Protein AF-A0A2G5VBP1-F1 (afdb_monomer)

pLDDT: mean 76.77, std 14.93, range [42.88, 97.62]

Radius of gyration: 42.17 Å; Cα contacts (8 Å, |Δi|>4): 9; chains: 1; bounding box: 56×49×124 Å

Foldseek 3Di:
DDDDDPDDDDDPPPDPPVVVVVVVVVVVVVVVVVVVVVVVVVVVVVVVVPPPPVPVPPPPPDDDDDDDDDPPVVPPDPVCVDDDDPWDQDPNDTD

Organism: NCBI:txid1611254

Secondary structure (DSSP, 8-state):
---------------HHHHHHHHHHHHHHHHHHHHHHHHHHHHHHHHHHHS----S----------------GGG--SS----PPPP-EETTEE-

Mean predicted aligned error: 19.01 Å

Solvent-accessible surface area (backbone atoms only — not comparable to full-atom values): 6541 Å² total; per-residue (Å²): 136,79,88,81,81,88,76,74,82,75,76,80,83,78,54,76,65,61,60,52,55,55,50,50,54,52,51,53,57,48,52,55,53,50,52,55,50,52,54,52,52,50,53,50,53,56,55,57,70,66,51,77,78,80,60,89,67,72,72,82,76,90,78,82,83,87,86,83,82,86,73,69,67,86,70,63,44,91,86,52,80,75,85,80,77,79,79,41,80,58,94,94,38,81,83

Sequence (95 aa):
MDKNNDELGKDPKIDSKSKKSEILEKMNSQEQKIDEMAEKLQSIKESIAKIPKFDEKRKSEKRFVLKHVFENVNDLDEENRYMHSEEEEHFNMKW

Structure (mmCIF, N/CA/C/O backbone):
data_AF-A0A2G5VBP1-F1
#
_entry.id   AF-A0A2G5VBP1-F1
#
loop_
_atom_site.group_PDB
_atom_site.id
_atom_site.type_symbol
_atom_site.label_atom_id
_atom_site.label_alt_id
_atom_site.label_comp_id
_atom_site.label_asym_id
_atom_site.label_entity_id
_atom_site.label_seq_id
_atom_site.pdbx_PDB_ins_code
_atom_site.Ca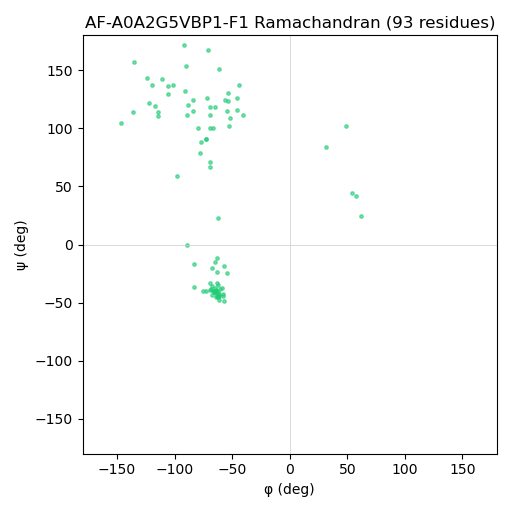rtn_x
_atom_site.Cartn_y
_atom_site.Cartn_z
_atom_site.occupancy
_atom_site.B_iso_or_equiv
_atom_site.auth_seq_id
_atom_site.auth_comp_id
_atom_site.auth_asym_id
_atom_site.auth_atom_id
_atom_site.pdbx_PDB_model_num
ATOM 1 N N . MET A 1 1 ? -6.356 -38.082 90.444 1.00 42.88 1 MET A N 1
ATOM 2 C CA . MET A 1 1 ? -6.833 -38.612 89.159 1.00 42.88 1 MET A CA 1
ATOM 3 C C . MET A 1 1 ? -7.778 -37.591 88.564 1.00 42.88 1 MET A C 1
ATOM 5 O O . MET A 1 1 ? -8.821 -37.317 89.137 1.00 42.88 1 MET A O 1
ATOM 9 N N . ASP A 1 2 ? -7.246 -36.925 87.548 1.00 46.09 2 ASP A N 1
ATOM 10 C CA . ASP A 1 2 ? -7.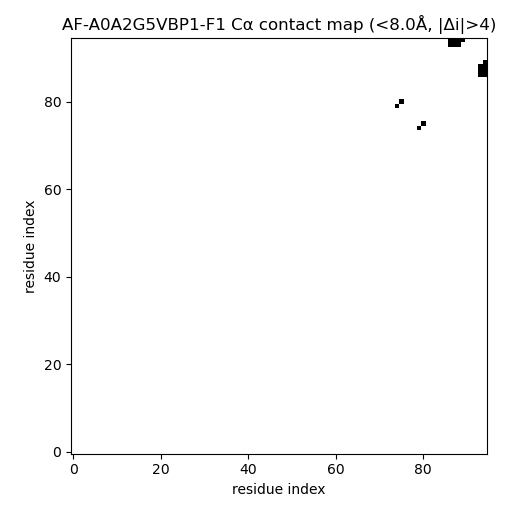855 -36.405 86.324 1.00 46.09 2 ASP A CA 1
ATOM 11 C C . ASP A 1 2 ? -9.145 -35.582 86.375 1.00 46.09 2 ASP A C 1
ATOM 13 O O . ASP A 1 2 ? -10.272 -36.064 86.430 1.00 46.09 2 ASP A O 1
ATOM 17 N N . LYS A 1 3 ? -8.878 -34.279 86.238 1.00 61.19 3 LYS A N 1
ATOM 18 C CA . LYS A 1 3 ? -9.664 -33.273 85.526 1.00 61.19 3 LYS A CA 1
ATOM 19 C C . LYS A 1 3 ? -10.123 -33.827 84.175 1.00 61.19 3 LYS A C 1
ATOM 21 O O . LYS A 1 3 ? -9.281 -34.347 83.459 1.00 61.19 3 LYS A O 1
ATOM 26 N N . ASN A 1 4 ? -11.371 -33.580 83.790 1.00 51.41 4 ASN A N 1
ATOM 27 C CA . ASN A 1 4 ? -11.749 -33.393 82.388 1.00 51.41 4 ASN A CA 1
ATOM 28 C C . ASN A 1 4 ? -12.899 -32.381 82.333 1.00 51.41 4 ASN A C 1
ATOM 30 O O . ASN A 1 4 ? -14.023 -32.670 82.732 1.00 51.41 4 ASN A O 1
ATOM 34 N N . ASN A 1 5 ? -12.551 -31.165 81.912 1.00 54.06 5 ASN A N 1
ATOM 35 C CA . ASN A 1 5 ? -13.485 -30.121 81.520 1.00 54.06 5 ASN A CA 1
ATOM 36 C C . ASN A 1 5 ? -13.764 -30.324 80.030 1.00 54.06 5 ASN A C 1
ATOM 38 O O . ASN A 1 5 ? -12.833 -30.238 79.229 1.00 54.06 5 ASN A O 1
ATOM 42 N N . ASP A 1 6 ? -15.020 -30.559 79.666 1.00 51.12 6 ASP A N 1
ATOM 43 C CA . ASP A 1 6 ? -15.467 -30.498 78.278 1.00 51.12 6 ASP A CA 1
ATOM 44 C C . ASP A 1 6 ? -15.503 -29.024 77.843 1.00 51.12 6 ASP A C 1
ATOM 46 O O . ASP A 1 6 ? -16.484 -28.303 78.045 1.00 51.12 6 ASP A O 1
ATOM 50 N N . GLU A 1 7 ? -14.391 -28.539 77.286 1.00 51.53 7 GLU A N 1
ATOM 51 C CA . GLU A 1 7 ? -14.363 -27.270 76.563 1.00 51.53 7 GLU A CA 1
ATOM 52 C C . GLU A 1 7 ? -15.144 -27.434 75.257 1.00 51.53 7 GLU A C 1
ATOM 54 O O . GLU A 1 7 ? -14.664 -27.974 74.261 1.00 51.53 7 GLU A O 1
ATOM 59 N N . LEU A 1 8 ? -16.387 -26.948 75.294 1.00 45.78 8 LEU A N 1
ATOM 60 C CA . LEU A 1 8 ? -17.213 -26.678 74.126 1.00 45.78 8 LEU A CA 1
ATOM 61 C C . LEU A 1 8 ? -16.378 -25.928 73.076 1.00 45.78 8 LEU A C 1
ATOM 63 O O . LEU A 1 8 ? -15.966 -24.783 73.296 1.00 45.78 8 LEU A O 1
ATOM 67 N N . GLY A 1 9 ? -16.174 -26.574 71.928 1.00 45.44 9 GLY A N 1
ATOM 68 C CA . GLY A 1 9 ? -15.562 -25.984 70.747 1.00 45.44 9 GLY A CA 1
ATOM 69 C C . GLY A 1 9 ? -16.254 -24.675 70.383 1.00 45.44 9 GLY A C 1
ATOM 70 O O . GLY A 1 9 ? -17.397 -24.650 69.928 1.00 45.44 9 GLY A O 1
ATOM 71 N N . LYS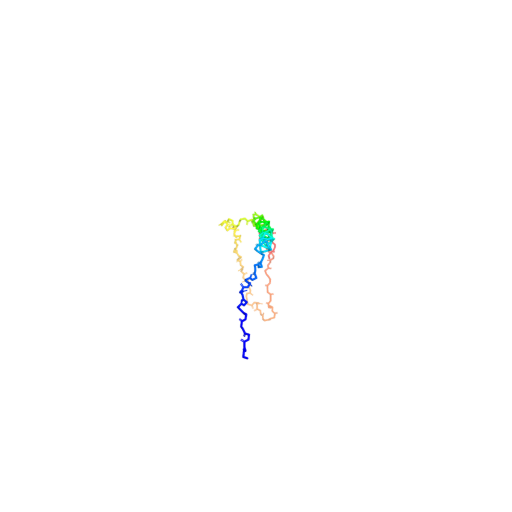 A 1 10 ? -15.556 -23.562 70.604 1.00 52.53 10 LYS A N 1
ATOM 72 C CA . LYS A 1 10 ? -15.926 -22.278 70.021 1.00 52.53 10 LYS A CA 1
ATOM 73 C C . LYS A 1 10 ? -15.428 -22.282 68.587 1.00 52.53 10 LYS A C 1
ATOM 75 O O . LYS A 1 10 ? -14.251 -22.025 68.347 1.00 52.53 10 LYS A O 1
ATOM 80 N N . ASP A 1 11 ? -16.327 -22.546 67.645 1.00 59.25 11 ASP A N 1
ATOM 81 C CA . ASP A 1 11 ? -16.081 -22.224 66.244 1.00 59.25 11 ASP A CA 1
ATOM 82 C C . ASP A 1 11 ? -15.709 -20.736 66.145 1.00 59.25 11 ASP A C 1
ATOM 84 O O . ASP A 1 11 ? -16.489 -19.876 66.587 1.00 59.25 11 ASP A O 1
ATOM 88 N N . PRO A 1 12 ? -14.543 -20.377 65.579 1.00 58.78 12 PRO A N 1
ATOM 89 C CA . PRO A 1 12 ? -14.225 -18.991 65.314 1.00 58.78 12 PRO A CA 1
ATOM 90 C C . PRO A 1 12 ? -15.187 -18.509 64.230 1.00 58.78 12 PRO A C 1
ATOM 92 O O . PRO A 1 12 ? -15.012 -18.770 63.040 1.00 58.78 12 PRO A O 1
ATOM 95 N N . LYS A 1 13 ? -16.233 -17.798 64.649 1.00 55.53 13 LYS A N 1
ATOM 96 C CA . LYS A 1 13 ? -17.152 -17.055 63.784 1.00 55.53 13 LYS A CA 1
ATOM 97 C C . LYS A 1 13 ? -16.387 -15.857 63.203 1.00 55.53 13 LYS A C 1
ATOM 99 O O . LYS A 1 13 ? -16.621 -14.710 63.567 1.00 55.53 13 LYS A O 1
ATOM 104 N N . ILE A 1 14 ? -15.397 -16.137 62.356 1.00 57.56 14 ILE A N 1
ATOM 105 C CA . ILE A 1 14 ? -14.580 -15.135 61.674 1.00 57.56 14 ILE A CA 1
ATOM 106 C C . ILE A 1 14 ? -15.427 -14.570 60.531 1.00 57.56 14 ILE A C 1
ATOM 108 O O . ILE A 1 14 ? -15.496 -15.096 59.423 1.00 57.56 14 ILE A O 1
ATOM 112 N N . ASP A 1 15 ? -16.171 -13.541 60.919 1.00 63.28 15 ASP A N 1
ATOM 113 C CA . ASP A 1 15 ? -16.638 -12.376 60.177 1.00 63.28 15 ASP A CA 1
ATOM 114 C C . ASP A 1 15 ? -16.920 -12.530 58.668 1.00 63.28 15 ASP A C 1
ATOM 116 O O . ASP A 1 15 ? -16.145 -12.144 57.790 1.00 63.28 15 ASP A O 1
ATOM 120 N N . SER A 1 16 ? -18.126 -13.013 58.371 1.00 63.22 16 SER A N 1
ATOM 121 C CA . SER A 1 16 ? -18.724 -13.042 57.027 1.00 63.22 16 SER A CA 1
ATOM 122 C C . SER A 1 16 ? -18.818 -11.647 56.366 1.00 63.22 16 SER A C 1
ATOM 124 O O . SER A 1 16 ? -18.943 -11.541 55.145 1.00 63.22 16 SER A O 1
ATOM 126 N N . LYS A 1 17 ? -18.731 -10.554 57.144 1.00 70.38 17 LYS A N 1
ATOM 127 C CA . LYS A 1 17 ? -18.835 -9.173 56.648 1.00 70.38 17 LYS A CA 1
ATOM 128 C C . LYS A 1 17 ? -17.565 -8.718 55.924 1.00 70.38 17 LYS A C 1
ATOM 130 O O . LYS A 1 17 ? -17.673 -8.096 54.870 1.00 70.38 17 LYS A O 1
ATOM 135 N N . SER A 1 18 ? -16.392 -9.088 56.443 1.00 69.75 18 SER A N 1
ATOM 136 C CA . SER A 1 18 ? -15.077 -8.731 55.886 1.00 69.75 18 SER A CA 1
ATOM 137 C C . SER A 1 18 ? -14.838 -9.326 54.486 1.00 69.75 18 SER A C 1
ATOM 139 O O . SER A 1 18 ? -14.397 -8.637 53.566 1.00 69.75 18 SER A O 1
ATOM 141 N N . LYS A 1 19 ? -15.266 -10.577 54.258 1.00 77.44 19 LYS A N 1
ATOM 142 C CA . LYS A 1 19 ? -15.207 -11.211 52.925 1.00 77.44 19 LYS A CA 1
ATOM 143 C C . LYS A 1 19 ? -16.057 -10.481 51.882 1.00 77.44 19 LYS A C 1
ATOM 145 O O . LYS A 1 19 ? -15.682 -10.421 50.716 1.00 77.44 19 LYS A O 1
ATOM 150 N N . LYS A 1 20 ? -17.204 -9.921 52.281 1.00 84.50 20 LYS A N 1
ATOM 151 C CA . LYS A 1 20 ? -18.117 -9.228 51.361 1.00 84.50 20 LYS A CA 1
ATOM 152 C C . LYS A 1 20 ? -17.529 -7.907 50.854 1.00 84.50 20 LYS A C 1
ATOM 154 O O . LYS A 1 20 ? -17.690 -7.605 49.675 1.00 84.50 20 LYS A O 1
ATOM 159 N N . SER A 1 21 ? -16.844 -7.147 51.711 1.00 84.06 21 SER A N 1
ATOM 160 C CA . SER A 1 21 ? -16.156 -5.912 51.304 1.00 84.06 21 SER A CA 1
ATOM 161 C C . SER A 1 21 ? -14.992 -6.187 50.355 1.00 84.06 21 SER A C 1
ATOM 163 O O . SER A 1 21 ? -14.860 -5.499 49.350 1.00 84.06 21 SER A O 1
ATOM 165 N N . GLU A 1 22 ? -14.212 -7.240 50.607 1.00 86.12 22 GLU A N 1
ATOM 166 C CA . GLU A 1 22 ? -13.092 -7.615 49.736 1.00 86.12 22 GLU A CA 1
ATOM 167 C C . GLU A 1 22 ? -13.566 -8.050 48.334 1.00 86.12 22 GLU A C 1
ATOM 169 O O . GLU A 1 22 ? -12.944 -7.728 47.322 1.00 86.12 22 GLU A O 1
ATOM 174 N N . ILE A 1 23 ? -14.697 -8.762 48.249 1.00 89.50 23 ILE A N 1
ATOM 175 C CA . ILE A 1 23 ? -15.305 -9.149 46.965 1.00 89.50 23 ILE A CA 1
ATOM 176 C C . ILE A 1 23 ? -15.806 -7.917 46.200 1.00 89.50 23 ILE A C 1
ATOM 178 O O . ILE A 1 23 ? -15.619 -7.841 44.986 1.00 89.50 23 ILE A O 1
ATOM 182 N N . LEU A 1 24 ? -16.405 -6.946 46.895 1.00 90.56 24 LEU A N 1
ATOM 183 C CA . LEU A 1 24 ? -16.911 -5.716 46.282 1.00 90.56 24 LEU A CA 1
ATOM 184 C C . LEU A 1 24 ? -15.779 -4.887 45.658 1.00 90.56 24 LEU A C 1
ATOM 18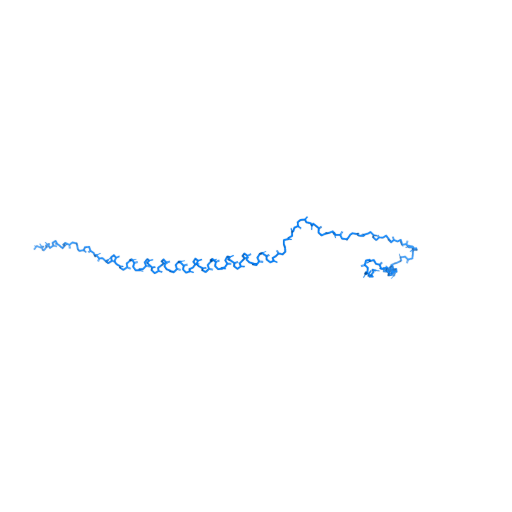6 O O . LEU A 1 24 ? -15.900 -4.442 44.519 1.00 90.56 24 LEU A O 1
ATOM 190 N N . GLU A 1 25 ? -14.659 -4.732 46.368 1.00 89.38 25 GLU A N 1
ATOM 191 C CA . GLU A 1 25 ? -13.478 -4.036 45.842 1.00 89.38 25 GLU A CA 1
ATOM 192 C C . GLU A 1 25 ? -12.895 -4.743 44.612 1.00 89.38 25 GLU A C 1
ATOM 194 O O . GLU A 1 25 ? -12.539 -4.093 43.626 1.00 89.38 25 GLU A O 1
ATOM 199 N N . LYS A 1 26 ? -12.850 -6.082 44.628 1.00 93.25 26 LYS A N 1
ATOM 200 C CA . LYS A 1 26 ? -12.394 -6.877 43.478 1.00 93.25 26 LYS A CA 1
ATOM 201 C C . LYS A 1 26 ? -13.305 -6.713 42.262 1.00 93.25 26 LYS A C 1
ATOM 203 O O . LYS A 1 26 ? -12.783 -6.585 41.158 1.00 93.25 26 LYS A O 1
ATOM 208 N N . MET A 1 27 ? -14.627 -6.688 42.451 1.00 92.50 27 MET A N 1
ATOM 209 C CA . MET A 1 27 ? -15.583 -6.442 41.361 1.00 92.50 27 MET A CA 1
ATOM 210 C C . MET A 1 27 ? -15.391 -5.049 40.755 1.00 92.50 27 MET A C 1
ATOM 212 O O . MET A 1 27 ? -15.279 -4.932 39.540 1.00 92.50 27 MET A O 1
ATOM 216 N N . ASN A 1 28 ? -15.243 -4.019 41.590 1.00 92.25 28 ASN A N 1
ATOM 217 C CA . ASN A 1 28 ? -15.026 -2.651 41.118 1.00 92.25 28 ASN A CA 1
ATOM 218 C C . ASN A 1 28 ? -13.695 -2.508 40.351 1.00 92.25 28 ASN A C 1
ATOM 220 O O . ASN A 1 28 ? -13.625 -1.873 39.302 1.00 92.25 28 ASN A O 1
ATOM 224 N N . SER A 1 29 ? -12.630 -3.168 40.826 1.00 92.81 29 SER A N 1
ATOM 225 C CA . SER A 1 29 ? -11.350 -3.226 40.104 1.00 92.81 29 SER A CA 1
ATOM 226 C C . SER A 1 29 ? -11.461 -3.938 38.750 1.00 92.81 29 SER A C 1
ATOM 228 O O . SER A 1 29 ? -10.741 -3.595 37.813 1.00 92.81 29 SER A O 1
ATOM 230 N N . GLN A 1 30 ? -12.326 -4.949 38.632 1.00 95.44 30 GLN A N 1
ATOM 231 C CA . GLN A 1 30 ? -12.562 -5.646 37.367 1.00 95.44 30 GLN A CA 1
ATOM 232 C C . GLN A 1 30 ? -13.359 -4.794 36.380 1.00 95.44 30 GLN A C 1
ATOM 234 O O . GLN A 1 30 ? -13.018 -4.789 35.202 1.00 95.44 30 GLN A O 1
ATOM 239 N N . GLU A 1 31 ? -14.363 -4.062 36.856 1.00 95.38 31 GLU A N 1
ATOM 240 C CA . GLU A 1 31 ? -15.171 -3.146 36.045 1.00 95.38 31 GLU A CA 1
ATOM 241 C C . GLU A 1 31 ? -14.286 -2.094 35.365 1.00 95.38 31 GLU A C 1
ATOM 243 O O . GLU A 1 31 ? -14.269 -2.000 34.140 1.00 95.38 31 GLU A O 1
ATOM 248 N N . GLN A 1 32 ? -13.395 -1.453 36.129 1.00 94.94 32 GLN A N 1
ATOM 249 C CA . GLN A 1 32 ? -12.442 -0.484 35.581 1.00 94.94 32 GLN A CA 1
ATOM 250 C C . GLN A 1 32 ? -11.517 -1.082 34.501 1.00 94.94 32 GLN A C 1
ATOM 252 O O . GLN A 1 32 ? -11.196 -0.426 33.510 1.00 94.94 32 GLN A O 1
ATOM 257 N N . LYS A 1 33 ? -11.081 -2.339 34.665 1.00 96.25 33 LYS A N 1
ATOM 258 C CA . LYS A 1 33 ? -10.251 -3.031 33.660 1.00 96.25 33 LYS A CA 1
ATOM 259 C C . LYS A 1 33 ? -11.033 -3.344 32.386 1.00 96.25 33 LYS A C 1
ATOM 261 O O . LYS A 1 33 ? -10.442 -3.369 31.308 1.00 96.25 33 LYS A O 1
ATOM 266 N N . ILE A 1 34 ? -12.332 -3.621 32.500 1.00 97.56 34 ILE A N 1
ATOM 267 C CA . ILE A 1 34 ? -13.210 -3.860 31.349 1.00 97.56 34 ILE A CA 1
ATOM 268 C C . ILE A 1 34 ? -13.384 -2.570 30.548 1.00 97.56 34 ILE A C 1
ATOM 270 O O . ILE A 1 34 ? -13.241 -2.610 29.325 1.00 97.56 34 ILE A O 1
ATOM 274 N N . ASP A 1 35 ? -13.588 -1.439 31.220 1.00 97.31 35 ASP A N 1
ATOM 275 C CA . ASP A 1 35 ? -13.706 -0.134 30.564 1.00 97.31 35 ASP A CA 1
ATOM 276 C C . ASP A 1 35 ? -12.424 0.237 29.804 1.00 97.31 35 ASP A C 1
ATOM 278 O O . ASP A 1 35 ? -12.473 0.604 28.629 1.00 97.31 35 ASP A O 1
ATOM 282 N N . GLU A 1 36 ? -11.252 0.028 30.415 1.00 97.50 36 GLU A N 1
ATOM 283 C CA . GLU A 1 36 ? -9.961 0.272 29.755 1.00 97.50 36 GLU A CA 1
ATOM 284 C C . GLU A 1 36 ? -9.780 -0.598 28.493 1.00 97.50 36 GLU A C 1
ATOM 286 O O . GLU A 1 36 ? -9.240 -0.154 27.474 1.00 97.50 36 GLU A O 1
ATOM 291 N N . MET A 1 37 ? -10.241 -1.854 28.529 1.00 97.25 37 MET A N 1
ATOM 292 C CA . MET A 1 37 ? -10.224 -2.727 27.351 1.00 97.25 37 MET A CA 1
ATOM 293 C C . MET A 1 37 ? -11.195 -2.248 26.267 1.00 97.25 37 MET A C 1
ATOM 295 O O . MET A 1 37 ? -10.855 -2.323 25.084 1.00 97.25 37 MET A O 1
ATOM 299 N N . ALA A 1 38 ? -12.372 -1.747 26.645 1.00 97.62 38 ALA A N 1
ATOM 3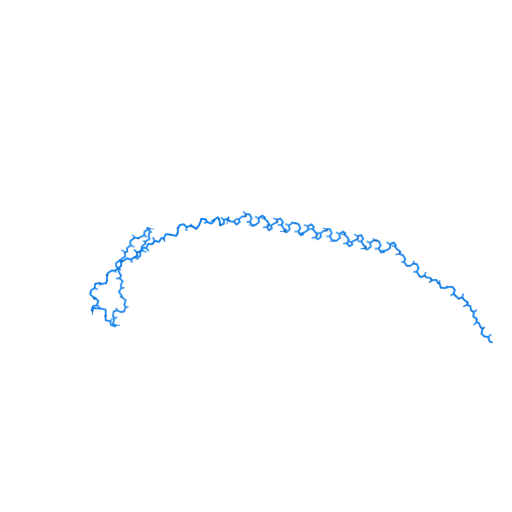00 C CA . ALA A 1 38 ? -13.353 -1.217 25.704 1.00 97.62 38 ALA A CA 1
ATOM 301 C C . ALA A 1 38 ? -12.799 -0.002 24.939 1.00 97.62 38 ALA A C 1
ATOM 303 O O . ALA A 1 38 ? -12.894 0.039 23.709 1.00 97.62 38 ALA A O 1
ATOM 304 N N . GLU A 1 39 ? -12.129 0.924 25.630 1.00 97.38 39 GLU A N 1
ATOM 305 C CA . GLU A 1 39 ? -11.481 2.080 24.996 1.00 97.38 39 GLU A CA 1
ATOM 306 C C . GLU A 1 39 ? -10.366 1.662 24.025 1.00 97.38 39 GLU A C 1
ATOM 308 O O . GLU A 1 39 ? -10.298 2.147 22.889 1.00 97.38 39 GLU A O 1
ATOM 313 N N . LYS A 1 40 ? -9.514 0.704 24.421 1.00 97.38 40 LYS A N 1
ATOM 314 C CA . LYS A 1 40 ? -8.455 0.170 23.544 1.00 97.38 40 LYS A CA 1
ATOM 315 C C . LYS A 1 40 ? -9.030 -0.481 22.288 1.00 97.38 40 LYS A C 1
ATOM 317 O O . LYS A 1 40 ? -8.518 -0.254 21.191 1.00 97.38 40 LYS A O 1
ATOM 322 N N . LEU A 1 41 ? -10.102 -1.263 22.426 1.00 97.12 41 LEU A N 1
ATOM 323 C CA . LEU A 1 41 ? -10.780 -1.891 21.290 1.00 97.12 41 LEU A CA 1
ATOM 324 C C . LEU A 1 41 ? -11.395 -0.853 20.346 1.00 97.12 41 LEU A C 1
ATOM 326 O O . LEU A 1 41 ? -11.308 -1.015 19.125 1.00 97.12 41 LEU A O 1
ATOM 330 N N . GLN A 1 42 ? -11.971 0.225 20.882 1.00 97.25 42 GLN A N 1
ATOM 331 C CA . GLN A 1 42 ? -12.498 1.319 20.071 1.00 97.25 42 GLN A CA 1
ATOM 332 C C . GLN A 1 42 ? -11.385 2.030 19.288 1.00 97.25 42 GLN A C 1
ATOM 334 O O . GLN A 1 42 ? -11.515 2.210 18.076 1.00 97.25 42 GLN A O 1
ATOM 339 N N . SER A 1 43 ? -10.260 2.338 19.938 1.00 96.62 43 SER A N 1
ATOM 340 C CA . SER A 1 43 ? -9.083 2.937 19.292 1.00 96.62 43 SER A CA 1
ATOM 341 C C . SER A 1 43 ? -8.541 2.068 18.147 1.00 96.62 43 SER A C 1
ATOM 343 O O . SER A 1 43 ? -8.296 2.553 17.037 1.00 96.62 43 SER A O 1
ATOM 345 N N . ILE A 1 44 ? -8.444 0.749 18.360 1.00 95.00 44 ILE A N 1
ATOM 346 C CA . ILE A 1 44 ? -8.040 -0.200 17.312 1.00 95.00 44 ILE A CA 1
ATOM 347 C C . ILE A 1 44 ? -9.031 -0.164 16.144 1.00 95.00 44 ILE A C 1
ATOM 349 O O . ILE A 1 44 ? -8.611 -0.040 14.992 1.00 95.00 44 ILE A O 1
ATOM 353 N N . LYS A 1 45 ? -10.340 -0.214 16.415 1.00 92.88 45 LYS A N 1
ATOM 354 C CA . LYS A 1 45 ? -11.380 -0.163 15.376 1.00 92.88 45 LYS A CA 1
ATOM 355 C C . LYS A 1 45 ? -11.283 1.108 14.528 1.00 92.88 45 LYS A C 1
ATOM 357 O O . LYS A 1 45 ? -11.384 1.032 13.304 1.00 92.88 45 LYS A O 1
ATOM 362 N N . GLU A 1 46 ? -11.046 2.256 15.158 1.00 93.06 46 GLU A N 1
ATOM 363 C CA . GLU A 1 46 ? -10.847 3.530 14.460 1.00 93.06 46 GLU A CA 1
ATOM 364 C C . GLU A 1 46 ? -9.566 3.542 13.621 1.00 93.06 46 GLU A C 1
ATOM 366 O O . GLU A 1 46 ? -9.572 4.049 12.498 1.00 93.06 46 GLU A O 1
ATOM 371 N N . SER A 1 47 ? -8.469 2.964 14.120 1.00 90.44 47 SER A N 1
ATOM 372 C CA . SER A 1 47 ? -7.226 2.860 13.347 1.00 90.44 47 SER A CA 1
ATOM 373 C C . SER A 1 47 ? -7.375 1.966 12.111 1.00 90.44 47 SER A C 1
ATOM 375 O O . SER A 1 47 ? -6.929 2.349 11.031 1.00 90.44 47 SER A O 1
ATOM 377 N N . ILE A 1 48 ? -8.082 0.835 12.221 1.00 87.69 48 ILE A N 1
ATOM 378 C CA . ILE A 1 48 ? -8.336 -0.076 11.094 1.00 87.69 48 ILE A CA 1
ATOM 379 C C . ILE A 1 48 ? -9.247 0.579 10.050 1.00 87.69 48 ILE A C 1
ATOM 381 O O . ILE A 1 48 ? -9.034 0.397 8.855 1.00 87.69 48 ILE A O 1
ATOM 385 N N . ALA A 1 49 ? -10.218 1.395 10.470 1.00 86.06 49 ALA A N 1
ATOM 386 C CA . ALA A 1 49 ? -11.085 2.133 9.549 1.00 86.06 49 ALA A CA 1
ATOM 387 C C . ALA A 1 49 ? -10.325 3.146 8.668 1.00 86.06 49 ALA A C 1
ATOM 389 O O . ALA A 1 49 ? -10.804 3.491 7.588 1.00 86.06 49 ALA A O 1
ATOM 390 N N . LYS A 1 50 ? -9.148 3.616 9.110 1.00 82.12 50 LYS A N 1
ATOM 391 C CA . LYS A 1 50 ? -8.274 4.527 8.348 1.00 82.12 50 LYS A CA 1
ATOM 392 C C . LYS A 1 50 ? -7.380 3.802 7.349 1.00 82.12 50 LYS A C 1
ATOM 394 O O . LYS A 1 50 ? -6.831 4.450 6.459 1.00 82.12 50 LYS A O 1
ATOM 399 N N . ILE A 1 51 ? -7.211 2.487 7.487 1.00 80.94 51 ILE A N 1
ATOM 400 C CA . ILE A 1 51 ? -6.470 1.701 6.506 1.00 80.94 51 ILE A CA 1
ATOM 401 C C . ILE A 1 51 ? -7.330 1.685 5.237 1.00 80.94 51 ILE A C 1
ATOM 403 O O . ILE A 1 51 ? -8.472 1.217 5.291 1.00 80.94 51 ILE A O 1
ATOM 407 N N . PRO A 1 52 ? -6.841 2.222 4.102 1.00 73.94 52 PRO A N 1
ATOM 408 C CA .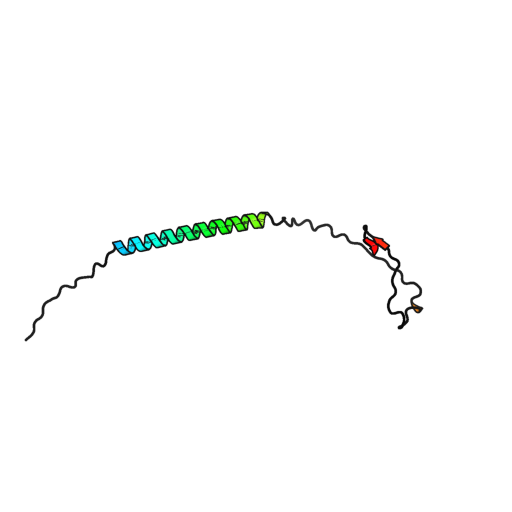 PRO A 1 52 ? -7.595 2.189 2.862 1.00 73.94 52 PRO A CA 1
ATOM 409 C C . PRO A 1 52 ? -7.939 0.735 2.559 1.00 73.94 52 PRO A C 1
ATOM 411 O O . PRO A 1 52 ? -7.052 -0.122 2.518 1.00 73.94 52 PRO A O 1
ATOM 414 N N . LYS A 1 53 ? -9.235 0.454 2.382 1.00 68.44 53 LYS A N 1
ATOM 415 C CA . LYS A 1 53 ? -9.690 -0.858 1.934 1.00 68.44 53 LYS A CA 1
ATOM 416 C C . LYS A 1 53 ? -8.944 -1.146 0.640 1.00 68.44 53 LYS A C 1
ATOM 418 O O . LYS A 1 53 ? -9.102 -0.425 -0.345 1.00 68.44 53 LYS A O 1
ATOM 423 N N . PHE A 1 54 ? -8.093 -2.167 0.665 1.00 59.75 54 PHE A N 1
ATOM 424 C CA . PHE A 1 54 ? -7.589 -2.793 -0.545 1.00 59.75 54 PHE A CA 1
ATOM 425 C C . PHE A 1 54 ? -8.781 -3.524 -1.160 1.00 59.75 54 PHE A C 1
ATOM 427 O O . PHE A 1 54 ? -8.895 -4.743 -1.090 1.00 59.75 54 PHE A O 1
ATOM 434 N N . ASP A 1 55 ? -9.731 -2.753 -1.691 1.00 58.62 55 ASP A N 1
ATOM 435 C CA . ASP A 1 55 ? -10.694 -3.295 -2.621 1.00 58.62 55 ASP A CA 1
ATOM 436 C C . ASP A 1 55 ? -9.869 -3.961 -3.716 1.00 58.62 55 ASP A C 1
ATOM 438 O O . ASP A 1 55 ? -8.912 -3.391 -4.247 1.00 58.62 55 ASP A O 1
ATOM 442 N N . GLU A 1 56 ? -10.238 -5.196 -4.013 1.00 56.53 56 GLU A N 1
ATOM 443 C CA . GLU A 1 56 ? -9.601 -6.152 -4.913 1.00 56.53 56 GLU A CA 1
ATOM 444 C C . GLU A 1 56 ? -9.563 -5.682 -6.385 1.00 56.53 56 GLU A C 1
ATOM 446 O O . GLU A 1 56 ? -9.416 -6.463 -7.319 1.00 56.53 56 GLU A O 1
ATOM 451 N N . LYS A 1 57 ? -9.653 -4.375 -6.639 1.00 57.09 57 LYS A N 1
ATOM 452 C CA . LYS A 1 57 ? -9.138 -3.763 -7.854 1.00 57.09 57 LYS A CA 1
ATOM 453 C C . LYS A 1 57 ? -7.624 -3.753 -7.726 1.00 57.09 57 LYS A C 1
ATOM 455 O O . LYS A 1 57 ? -7.034 -2.794 -7.229 1.00 57.09 57 LYS A O 1
ATOM 460 N N . ARG A 1 58 ? -6.986 -4.824 -8.212 1.00 58.47 58 ARG A N 1
ATOM 461 C CA . ARG A 1 58 ? -5.577 -4.769 -8.621 1.00 58.47 58 ARG A CA 1
ATOM 462 C C . ARG A 1 58 ? -5.393 -3.442 -9.349 1.00 58.47 58 ARG A C 1
ATOM 464 O O . ARG A 1 58 ? -6.005 -3.233 -10.400 1.00 58.47 58 ARG A O 1
ATOM 471 N N . LYS A 1 59 ? -4.644 -2.512 -8.744 1.00 60.22 59 LYS A N 1
ATOM 472 C CA . LYS A 1 59 ? -4.204 -1.294 -9.427 1.00 60.22 59 LYS A CA 1
ATOM 473 C C . LYS A 1 59 ? -3.692 -1.766 -10.778 1.00 60.22 59 LYS A C 1
ATOM 475 O O . LYS A 1 59 ? -2.919 -2.718 -10.810 1.00 60.22 59 LYS A O 1
ATOM 480 N N . SER A 1 60 ? -4.192 -1.196 -11.870 1.00 65.12 60 SER A N 1
ATOM 481 C CA . SER A 1 60 ? -3.727 -1.549 -13.206 1.00 65.12 60 SER A CA 1
ATOM 482 C C . SER A 1 60 ? -2.207 -1.408 -13.221 1.00 65.12 60 SER A C 1
ATOM 484 O O . SER A 1 60 ? -1.691 -0.289 -13.220 1.00 65.12 60 SER A O 1
ATOM 486 N N . GLU A 1 61 ? -1.488 -2.524 -13.142 1.00 68.38 61 GLU A N 1
ATOM 487 C CA . GLU A 1 61 ? -0.040 -2.512 -13.257 1.00 68.38 61 GLU A CA 1
ATOM 488 C C . GLU A 1 61 ? 0.265 -2.047 -14.675 1.00 68.38 61 GLU A C 1
ATOM 490 O O . GLU A 1 61 ? -0.176 -2.656 -15.657 1.00 68.38 61 GLU A O 1
ATOM 495 N N . LYS A 1 62 ? 0.957 -0.911 -14.783 1.00 71.75 62 LYS A N 1
ATOM 496 C CA . LYS A 1 62 ? 1.438 -0.422 -16.069 1.00 71.75 62 LYS A CA 1
ATOM 497 C C . LYS A 1 62 ? 2.530 -1.384 -16.519 1.00 71.75 62 LYS A C 1
ATOM 499 O O . LYS A 1 62 ? 3.579 -1.466 -15.892 1.00 71.75 62 LYS A O 1
ATOM 504 N N . ARG A 1 63 ? 2.243 -2.143 -17.573 1.00 74.44 63 ARG A N 1
ATOM 505 C CA . ARG A 1 63 ? 3.184 -3.060 -18.216 1.00 74.44 63 ARG A CA 1
ATOM 506 C C . ARG A 1 63 ? 3.616 -2.439 -19.533 1.00 74.44 63 ARG A C 1
ATOM 508 O O . ARG A 1 63 ? 2.776 -1.925 -20.267 1.00 74.44 63 ARG A O 1
ATOM 515 N N . PHE A 1 64 ? 4.903 -2.509 -19.823 1.00 74.44 64 PHE A N 1
ATOM 516 C CA . PHE A 1 64 ? 5.461 -2.124 -21.109 1.00 74.44 64 PHE A CA 1
ATOM 517 C C . PHE A 1 64 ? 6.455 -3.188 -21.557 1.00 74.44 64 PHE A C 1
ATOM 519 O O . PHE A 1 64 ? 6.946 -3.973 -20.746 1.00 74.44 64 PHE A O 1
ATOM 526 N N . VAL A 1 65 ? 6.693 -3.247 -22.861 1.00 77.38 65 VAL A N 1
ATOM 527 C CA . VAL A 1 65 ? 7.653 -4.164 -23.468 1.00 77.38 65 VAL A CA 1
ATOM 528 C C . VAL A 1 65 ? 8.752 -3.301 -24.060 1.00 77.38 65 VAL A C 1
ATOM 530 O O . VAL A 1 65 ? 8.485 -2.536 -24.983 1.00 77.38 65 VAL A O 1
ATOM 533 N N . LEU A 1 66 ? 9.965 -3.410 -23.520 1.00 79.25 66 LEU A N 1
ATOM 534 C CA . LEU A 1 66 ? 11.145 -2.792 -24.115 1.00 79.25 66 LEU A CA 1
ATOM 535 C C . LEU A 1 66 ? 11.689 -3.733 -25.193 1.00 79.25 66 LEU A C 1
ATOM 537 O O . LEU A 1 66 ? 11.959 -4.904 -24.920 1.00 79.25 66 LEU A O 1
ATOM 541 N N . LYS A 1 67 ? 11.835 -3.229 -26.418 1.00 81.56 67 LYS A N 1
ATOM 542 C CA . LYS A 1 67 ? 12.454 -3.959 -27.525 1.00 81.56 67 LYS A CA 1
ATOM 543 C C . LYS A 1 67 ? 13.742 -3.241 -27.905 1.00 81.56 67 LYS A C 1
ATOM 545 O O . LYS A 1 67 ? 13.675 -2.167 -28.483 1.00 81.56 67 LYS A O 1
ATOM 550 N N . HIS A 1 68 ? 14.882 -3.861 -27.622 1.00 80.88 68 HIS A N 1
ATOM 551 C CA . HIS A 1 68 ? 16.191 -3.351 -28.022 1.00 80.88 68 HIS A CA 1
ATOM 552 C C . HIS A 1 68 ? 16.813 -4.247 -29.101 1.00 80.88 68 HIS A C 1
ATOM 554 O O . HIS A 1 68 ? 16.639 -5.469 -29.070 1.00 80.88 68 HIS A O 1
ATOM 560 N N . VAL A 1 69 ? 17.506 -3.642 -30.066 1.00 83.62 69 VAL A N 1
ATOM 561 C CA . VAL A 1 69 ? 18.238 -4.336 -31.134 1.00 83.62 69 VAL A CA 1
ATOM 562 C C . VAL A 1 69 ? 19.711 -4.003 -30.962 1.00 83.62 69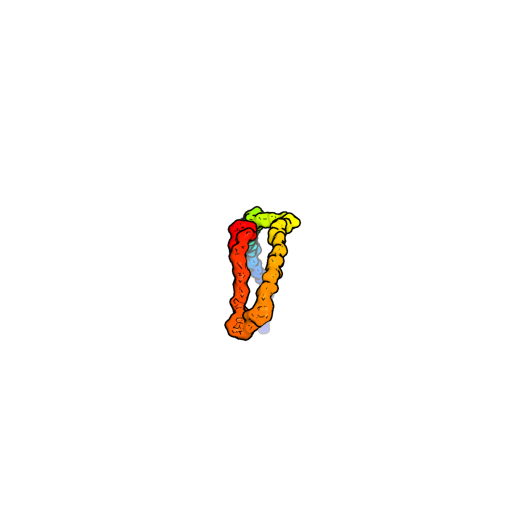 VAL A C 1
ATOM 564 O O . VAL A 1 69 ? 20.084 -2.840 -31.028 1.00 83.62 69 VAL A O 1
ATOM 567 N N . PHE A 1 70 ? 20.535 -5.025 -30.741 1.00 81.81 70 PHE A N 1
ATOM 568 C CA . PHE A 1 70 ? 21.980 -4.855 -30.655 1.00 81.81 70 PHE A CA 1
ATOM 569 C C . PHE A 1 70 ? 22.575 -4.866 -32.061 1.00 81.81 70 PHE A C 1
ATOM 571 O O . PHE A 1 70 ? 22.513 -5.880 -32.762 1.00 81.81 70 PHE A O 1
ATOM 578 N N . GLU A 1 71 ? 23.140 -3.737 -32.471 1.00 80.44 71 GLU A N 1
ATOM 579 C CA . GLU A 1 71 ? 23.920 -3.623 -33.701 1.00 80.44 71 GLU A CA 1
ATOM 580 C C . GLU A 1 71 ? 25.399 -3.909 -33.413 1.00 80.44 71 GLU A C 1
ATOM 582 O O . GLU A 1 71 ? 25.866 -3.732 -32.292 1.00 80.44 71 GLU A O 1
ATOM 587 N N . ASN A 1 72 ? 26.136 -4.376 -34.426 1.00 79.56 72 ASN A N 1
ATOM 588 C CA . ASN A 1 72 ? 27.589 -4.591 -34.356 1.00 79.56 72 ASN A CA 1
ATOM 589 C C . ASN A 1 72 ? 28.048 -5.479 -33.185 1.00 79.56 72 ASN A C 1
ATOM 591 O O . ASN A 1 72 ? 29.048 -5.213 -32.533 1.00 79.56 72 ASN A O 1
ATOM 595 N N . VAL A 1 73 ? 27.341 -6.591 -32.955 1.00 77.56 73 VAL A N 1
ATOM 596 C CA . VAL A 1 73 ? 27.632 -7.559 -31.876 1.00 77.56 73 VAL A CA 1
ATOM 597 C C . VAL A 1 73 ? 29.078 -8.078 -31.896 1.00 77.56 73 VAL A C 1
ATOM 599 O O . VAL A 1 73 ? 29.598 -8.478 -30.863 1.00 77.56 73 VAL A O 1
ATOM 602 N N . ASN A 1 74 ? 29.747 -8.056 -33.049 1.00 78.69 74 ASN A N 1
ATOM 603 C CA . ASN A 1 74 ? 31.152 -8.456 -33.166 1.00 78.69 74 ASN A CA 1
ATOM 604 C C . ASN A 1 74 ? 32.120 -7.494 -32.455 1.00 78.69 74 ASN A C 1
ATOM 606 O O . ASN A 1 74 ? 33.232 -7.903 -32.137 1.00 78.69 74 ASN A O 1
ATOM 610 N N . ASP A 1 75 ? 31.689 -6.258 -32.196 1.00 74.38 75 ASP A N 1
ATOM 611 C CA . ASP A 1 75 ? 32.466 -5.221 -31.512 1.00 74.38 75 ASP A CA 1
ATOM 612 C C . ASP A 1 75 ? 32.265 -5.274 -29.981 1.00 74.38 75 ASP A C 1
ATOM 614 O O . ASP A 1 75 ? 32.843 -4.477 -29.242 1.00 74.38 75 ASP A O 1
ATOM 618 N N . LEU A 1 76 ? 31.443 -6.214 -29.485 1.00 73.12 76 LEU A N 1
ATOM 619 C CA . LEU A 1 76 ? 31.352 -6.561 -28.063 1.00 73.12 76 LEU A CA 1
ATOM 620 C C . LEU A 1 76 ? 32.544 -7.452 -27.694 1.00 73.12 76 LEU A C 1
ATOM 622 O O . LEU A 1 76 ? 32.427 -8.677 -27.620 1.00 73.12 76 LEU A O 1
ATOM 626 N N . ASP A 1 77 ? 33.703 -6.835 -27.491 1.00 72.75 77 ASP A N 1
ATOM 627 C CA . ASP A 1 77 ? 34.892 -7.505 -26.974 1.00 72.75 77 ASP A CA 1
ATOM 628 C C . ASP A 1 77 ? 34.993 -7.420 -25.437 1.00 72.75 77 ASP A C 1
ATOM 630 O O . ASP A 1 77 ? 34.214 -6.752 -24.752 1.00 72.75 77 ASP A O 1
ATOM 634 N N . GLU A 1 78 ? 35.952 -8.152 -24.862 1.00 68.12 78 GLU A N 1
ATOM 635 C CA . GLU A 1 78 ? 36.177 -8.193 -23.409 1.00 68.12 78 GLU A CA 1
ATOM 636 C C . GLU A 1 78 ? 36.636 -6.846 -22.822 1.00 68.12 78 GLU A C 1
ATOM 638 O O . GLU A 1 78 ? 36.577 -6.658 -21.601 1.00 68.12 78 GLU A O 1
ATOM 643 N N . GLU A 1 79 ? 37.074 -5.902 -23.660 1.00 68.94 79 GLU A N 1
ATOM 644 C CA . GLU A 1 79 ? 37.470 -4.559 -23.239 1.00 68.94 79 GLU A CA 1
ATOM 645 C C . GLU A 1 79 ? 36.243 -3.646 -23.102 1.00 68.94 79 GLU A C 1
ATOM 647 O O . GLU A 1 79 ? 36.143 -2.887 -22.130 1.00 68.94 79 GLU A O 1
ATOM 652 N N . ASN A 1 80 ? 35.249 -3.795 -23.982 1.00 67.12 80 ASN A N 1
ATOM 653 C CA . ASN A 1 80 ? 34.047 -2.968 -24.027 1.00 67.12 80 ASN A CA 1
ATOM 654 C C . ASN A 1 80 ? 32.842 -3.622 -23.320 1.00 67.12 80 ASN A C 1
ATOM 656 O O . ASN A 1 80 ? 31.774 -3.853 -23.887 1.00 67.12 80 ASN A O 1
ATOM 660 N N . ARG A 1 81 ? 33.014 -3.910 -22.023 1.00 66.25 81 ARG A N 1
ATOM 661 C CA . ARG A 1 81 ? 32.058 -4.680 -21.192 1.00 66.25 81 ARG A CA 1
ATOM 662 C C . ARG A 1 81 ? 30.676 -4.050 -20.996 1.00 66.25 81 ARG A C 1
ATOM 664 O O . ARG A 1 81 ? 29.787 -4.721 -20.473 1.00 66.25 81 ARG A O 1
ATOM 671 N N . TYR A 1 82 ? 30.492 -2.786 -21.369 1.00 71.19 82 TYR A N 1
ATOM 672 C CA . TYR A 1 82 ? 29.234 -2.071 -21.189 1.00 71.19 82 TYR A CA 1
ATOM 673 C C . TYR A 1 82 ? 28.896 -1.273 -22.442 1.00 71.19 82 TYR A C 1
ATOM 675 O O . TYR A 1 82 ? 29.566 -0.297 -22.767 1.00 71.19 82 TYR A O 1
ATOM 683 N N . MET A 1 83 ? 27.817 -1.672 -23.110 1.00 71.94 83 MET A N 1
ATOM 684 C CA . MET A 1 83 ? 27.172 -0.874 -24.143 1.00 71.94 83 MET A CA 1
ATOM 685 C C . MET A 1 83 ? 25.873 -0.301 -23.588 1.00 71.94 83 MET A C 1
ATOM 687 O O . MET A 1 83 ? 25.058 -1.024 -23.013 1.00 71.94 83 MET A O 1
ATOM 691 N N . HIS A 1 84 ? 25.705 1.007 -23.744 1.00 76.00 84 HIS A N 1
ATOM 692 C CA . HIS A 1 84 ? 24.484 1.714 -23.387 1.00 76.00 84 HIS A CA 1
ATOM 693 C C . HIS A 1 84 ? 23.676 1.973 -24.654 1.00 76.00 84 HIS A C 1
ATOM 695 O O . HIS A 1 84 ? 24.242 2.342 -25.684 1.00 76.00 84 HIS A O 1
ATOM 701 N N . SER A 1 85 ? 22.362 1.775 -24.576 1.00 76.00 85 SER A N 1
ATOM 702 C CA . SER A 1 85 ? 21.451 2.263 -25.604 1.00 76.00 85 SER A CA 1
ATOM 703 C C . SER A 1 85 ? 21.344 3.785 -25.536 1.00 76.00 85 SER A C 1
ATOM 705 O O . SER A 1 85 ? 21.753 4.411 -24.554 1.00 76.00 85 SER A O 1
ATOM 707 N N . GLU A 1 86 ? 20.765 4.382 -26.572 1.00 82.19 86 GLU A N 1
ATOM 708 C CA . GLU A 1 86 ? 20.311 5.767 -26.491 1.00 82.19 86 GLU A CA 1
ATOM 709 C C . GLU A 1 86 ? 19.231 5.912 -25.404 1.00 82.19 86 GLU A C 1
ATOM 711 O O . GLU A 1 86 ? 18.521 4.953 -25.091 1.00 82.19 86 GLU A O 1
ATOM 716 N N . GLU A 1 87 ? 19.149 7.104 -24.807 1.00 85.06 87 GLU A N 1
ATOM 717 C CA . GLU A 1 87 ? 18.153 7.427 -23.781 1.00 85.06 87 GLU A CA 1
ATOM 718 C C . GLU A 1 87 ? 16.770 7.555 -24.439 1.00 85.06 87 GLU A C 1
ATOM 720 O O . GLU A 1 87 ? 16.594 8.334 -25.380 1.00 85.06 87 GLU A O 1
ATOM 725 N N . GLU A 1 88 ? 15.777 6.824 -23.936 1.00 83.44 88 GLU A N 1
ATOM 726 C CA . GLU A 1 88 ? 14.418 6.831 -24.486 1.00 83.44 88 GLU A CA 1
ATOM 727 C C . GLU A 1 88 ? 13.390 7.308 -23.452 1.00 83.44 88 GLU A C 1
ATOM 729 O O . GLU A 1 88 ? 13.398 6.904 -22.288 1.00 83.44 88 GLU A O 1
ATOM 734 N N . GLU A 1 89 ? 12.447 8.159 -23.869 1.00 84.38 89 GLU A N 1
ATOM 735 C CA . GLU A 1 89 ? 11.365 8.612 -22.992 1.00 84.38 89 GLU A CA 1
ATOM 736 C C . GLU A 1 89 ? 10.152 7.675 -23.074 1.00 84.38 89 GLU A C 1
ATOM 738 O O . GLU A 1 89 ? 9.419 7.647 -24.063 1.00 84.38 89 GLU A O 1
ATOM 743 N N . HIS A 1 90 ? 9.890 6.952 -21.984 1.00 82.12 90 HIS A N 1
ATOM 744 C CA . HIS A 1 90 ? 8.722 6.088 -21.826 1.00 82.12 90 HIS A CA 1
ATOM 745 C C . HIS A 1 90 ? 7.920 6.514 -20.598 1.00 82.12 90 HIS A C 1
ATOM 747 O O . HIS A 1 90 ? 8.408 6.495 -19.469 1.00 82.12 90 HIS A O 1
ATOM 753 N N . PHE A 1 91 ? 6.647 6.863 -20.805 1.00 81.81 91 PHE A N 1
ATOM 754 C CA . PHE A 1 91 ? 5.716 7.265 -19.739 1.00 81.81 91 PHE A CA 1
ATOM 755 C C . PHE A 1 91 ? 6.189 8.466 -18.896 1.00 81.81 91 PHE A C 1
ATOM 757 O O . PHE A 1 91 ? 5.995 8.472 -17.678 1.00 81.81 91 PHE A O 1
ATOM 764 N N . ASN A 1 92 ? 6.762 9.490 -19.539 1.00 84.81 92 ASN A N 1
ATOM 765 C CA . ASN A 1 92 ? 7.350 10.675 -18.894 1.00 84.81 92 ASN A CA 1
ATOM 766 C C . ASN A 1 92 ? 8.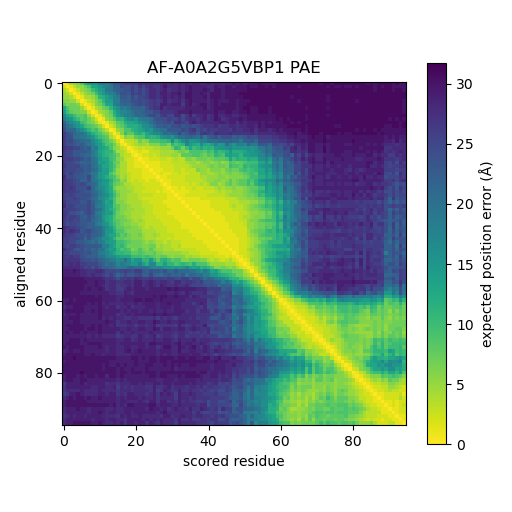531 10.343 -17.958 1.00 84.81 92 ASN A C 1
ATOM 768 O O . ASN A 1 92 ? 8.803 11.075 -17.005 1.00 84.81 92 ASN A O 1
ATOM 772 N N . MET A 1 93 ? 9.200 9.211 -18.190 1.00 78.06 93 MET A N 1
ATOM 773 C CA . MET A 1 93 ? 10.459 8.836 -17.552 1.00 78.06 93 MET A CA 1
ATOM 774 C C . MET A 1 93 ? 11.488 8.567 -18.638 1.00 78.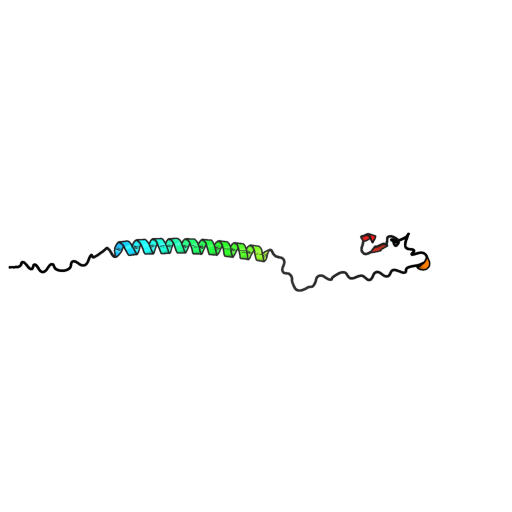06 93 MET A C 1
ATOM 776 O O . MET A 1 93 ? 11.152 8.012 -19.681 1.00 78.06 93 MET A O 1
ATOM 780 N N . LYS A 1 94 ? 12.733 8.946 -18.373 1.00 84.69 94 LYS A N 1
ATOM 781 C CA . LYS A 1 94 ? 13.858 8.646 -19.249 1.00 84.69 94 LYS A CA 1
ATOM 782 C C . LYS A 1 94 ? 14.494 7.321 -18.834 1.00 84.69 94 LYS A C 1
ATOM 784 O O . LYS A 1 94 ? 14.696 7.112 -17.635 1.00 84.69 94 LYS A O 1
ATOM 789 N N . TRP A 1 95 ? 14.733 6.450 -19.806 1.00 77.56 95 TRP A N 1
ATOM 790 C CA . TRP A 1 95 ? 15.253 5.092 -19.653 1.00 77.56 95 TRP A CA 1
ATOM 791 C C . TRP A 1 95 ? 16.567 4.927 -20.397 1.00 77.56 95 TRP A C 1
ATOM 793 O O . TRP A 1 95 ? 16.681 5.514 -21.496 1.00 77.56 95 TRP A O 1
#